Protein AF-A0A1A5YU69-F1 (afdb_monomer)

Mean predicted aligned error: 6.41 Å

Foldseek 3Di:
DLVVLVVDDVVVLLVVLVVDDLVRLVVCLVCVVVRPHDPVSSLSSVLSSLVPDQDDPVSLVSLLVVCVVNVRVSSVVSLLVCLVVVSDDPVVLVVCVVSDPDPSNVVSSVVSCVVVVHDD

Solvent-accessible surface area (backbone atoms only — not comparable to full-atom values): 7099 Å² total; per-residue (Å²): 106,60,75,59,56,71,72,46,57,69,74,56,48,66,48,47,58,81,75,50,53,69,69,56,32,50,51,45,56,77,42,50,90,75,52,81,65,58,66,70,50,53,44,49,34,41,33,52,45,54,76,72,51,78,79,45,72,69,50,52,52,50,52,48,58,53,32,78,74,67,65,46,65,54,52,55,51,53,53,47,48,35,42,74,73,61,66,61,53,77,80,50,49,61,55,47,57,72,75,44,93,42,71,68,51,54,52,44,49,50,54,40,28,62,74,67,77,44,87,132

pLDDT: mean 85.87, std 12.86, range [52.38, 97.25]

Sequence (120 aa):
MERLIKSIDISDQLGLHGELGIEALRTIKDNRDQLNIDESVKEHMIWYYFTKQDWSDSILAEVIKIYEQNSYIALESTVVSALKQGNVEEHQIEIIRRAFNKKEIVKQIGKWLERNQKEI

Structure (mmCIF, N/CA/C/O backbone):
data_AF-A0A1A5YU69-F1
#
_entry.id   AF-A0A1A5YU69-F1
#
loop_
_atom_site.group_PDB
_atom_site.id
_atom_site.type_symbol
_atom_site.label_atom_id
_atom_site.label_alt_id
_atom_site.label_comp_id
_atom_site.label_asym_id
_atom_site.label_entity_id
_atom_site.label_seq_id
_atom_site.pdbx_PDB_ins_code
_atom_site.Cartn_x
_atom_site.Cartn_y
_atom_site.Cartn_z
_atom_site.occupancy
_atom_site.B_iso_or_equiv
_atom_site.auth_seq_id
_atom_site.auth_comp_id
_atom_site.auth_asym_id
_atom_site.auth_atom_id
_atom_site.pdbx_PDB_model_num
ATOM 1 N N . MET A 1 1 ? 15.932 -3.260 -20.994 1.00 53.88 1 MET A N 1
ATOM 2 C CA . MET A 1 1 ? 15.437 -2.493 -19.834 1.00 53.88 1 MET A CA 1
ATOM 3 C C . MET A 1 1 ? 16.288 -2.770 -18.598 1.00 53.88 1 MET A C 1
ATOM 5 O O . MET A 1 1 ? 16.956 -1.858 -18.146 1.00 53.88 1 MET A O 1
ATOM 9 N N . GLU A 1 2 ? 16.404 -4.018 -18.137 1.00 54.31 2 GLU A N 1
ATOM 10 C CA . GLU A 1 2 ? 17.231 -4.377 -16.964 1.00 54.31 2 GLU A CA 1
ATOM 11 C C . GLU A 1 2 ? 18.703 -3.948 -17.065 1.00 54.31 2 GLU A C 1
ATOM 13 O O . GLU A 1 2 ? 19.249 -3.374 -16.129 1.00 54.31 2 GLU A O 1
ATOM 18 N N . ARG A 1 3 ? 19.340 -4.155 -18.229 1.00 56.19 3 ARG A N 1
ATOM 19 C CA . ARG A 1 3 ? 20.719 -3.695 -18.479 1.00 56.19 3 ARG A CA 1
ATOM 20 C C . ARG A 1 3 ? 20.896 -2.178 -18.350 1.00 56.19 3 ARG A C 1
ATOM 22 O O . ARG A 1 3 ? 21.987 -1.759 -18.001 1.00 56.19 3 ARG A O 1
ATOM 29 N N . LEU A 1 4 ? 19.852 -1.395 -18.640 1.00 55.22 4 LEU A N 1
ATOM 30 C CA . LEU A 1 4 ? 19.878 0.068 -18.539 1.00 55.22 4 LEU A CA 1
ATOM 31 C C . LEU A 1 4 ? 19.676 0.517 -17.090 1.00 55.22 4 LEU A C 1
ATOM 33 O O . LEU A 1 4 ? 20.390 1.393 -16.637 1.00 55.22 4 LEU A O 1
ATOM 37 N N . ILE A 1 5 ? 18.772 -0.120 -16.337 1.00 56.91 5 ILE A N 1
ATOM 38 C CA . ILE A 1 5 ? 18.544 0.206 -14.917 1.00 56.91 5 ILE A CA 1
ATOM 39 C C . ILE A 1 5 ? 19.803 -0.090 -14.091 1.00 56.91 5 ILE A C 1
ATOM 41 O O . ILE A 1 5 ? 20.230 0.742 -13.302 1.00 56.91 5 ILE A O 1
ATOM 45 N N . LYS A 1 6 ? 20.465 -1.227 -14.343 1.00 57.25 6 LYS A N 1
ATOM 46 C CA . LYS A 1 6 ? 21.711 -1.607 -13.655 1.00 57.25 6 LYS A CA 1
ATOM 47 C C . LYS A 1 6 ? 22.915 -0.709 -13.945 1.00 57.25 6 LYS A C 1
ATOM 49 O O . LYS A 1 6 ? 23.891 -0.772 -13.206 1.00 57.25 6 LYS A O 1
ATOM 54 N N . SER A 1 7 ? 22.904 0.032 -15.052 1.00 52.38 7 SER A N 1
ATOM 55 C CA . SER A 1 7 ? 24.041 0.864 -15.467 1.00 52.38 7 SER A CA 1
ATOM 56 C C . SER A 1 7 ? 23.983 2.294 -14.931 1.00 52.38 7 SER A C 1
ATOM 58 O O . SER A 1 7 ? 24.860 3.088 -15.254 1.00 52.38 7 SER A O 1
ATOM 60 N N . ILE A 1 8 ? 22.946 2.632 -14.164 1.00 61.34 8 ILE A N 1
ATOM 61 C CA . ILE A 1 8 ? 22.686 3.983 -13.666 1.00 61.34 8 ILE A CA 1
ATOM 62 C C . ILE A 1 8 ? 22.874 3.976 -12.139 1.00 61.34 8 ILE A C 1
ATOM 64 O O . ILE A 1 8 ? 22.627 2.957 -11.494 1.00 61.34 8 ILE A O 1
ATOM 68 N N . ASP A 1 9 ? 23.360 5.075 -11.561 1.00 63.53 9 ASP A N 1
ATOM 69 C CA . ASP A 1 9 ? 23.544 5.224 -10.113 1.00 63.53 9 ASP A CA 1
ATOM 70 C C . ASP A 1 9 ? 22.219 5.055 -9.3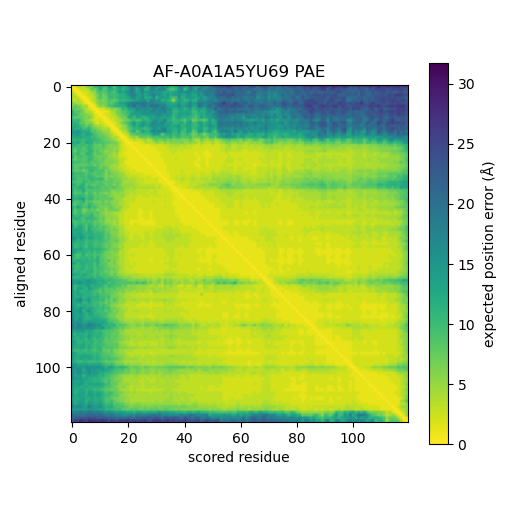47 1.00 63.53 9 ASP A C 1
ATOM 72 O O . ASP A 1 9 ? 21.140 5.309 -9.881 1.00 63.53 9 ASP A O 1
ATOM 76 N N . ILE A 1 10 ? 22.274 4.620 -8.086 1.00 59.03 10 ILE A N 1
ATOM 77 C CA . ILE A 1 10 ? 21.065 4.331 -7.304 1.00 59.03 10 ILE A CA 1
ATOM 78 C C . ILE A 1 10 ? 20.188 5.571 -7.086 1.00 59.03 10 ILE A C 1
ATOM 80 O O . ILE A 1 10 ? 18.966 5.447 -7.031 1.00 59.03 10 ILE A O 1
ATOM 84 N N . SER A 1 11 ? 20.781 6.769 -7.028 1.00 57.69 11 SER A N 1
ATOM 85 C CA . SER A 1 11 ? 20.022 8.022 -6.928 1.00 57.69 11 SER A CA 1
ATOM 86 C C . SER A 1 11 ? 19.192 8.300 -8.187 1.00 57.69 11 SER A C 1
ATOM 88 O O . SER A 1 11 ? 18.035 8.709 -8.092 1.00 57.69 11 SER A O 1
ATOM 90 N N . ASP A 1 12 ? 19.732 7.973 -9.357 1.00 56.09 12 ASP A N 1
ATOM 91 C CA . ASP A 1 12 ? 19.045 8.087 -10.640 1.00 56.09 12 ASP A CA 1
ATOM 92 C C . ASP A 1 12 ? 18.051 6.928 -10.853 1.00 56.09 12 ASP A C 1
ATOM 94 O O . ASP A 1 12 ? 16.971 7.126 -11.412 1.00 56.09 12 ASP A O 1
ATOM 98 N N . GLN A 1 13 ? 18.348 5.720 -10.348 1.00 61.66 13 GLN A N 1
ATOM 99 C CA . GLN A 1 13 ? 17.389 4.605 -10.323 1.00 61.66 13 GLN A CA 1
ATOM 100 C C . GLN A 1 13 ? 16.160 4.945 -9.470 1.00 61.66 13 GLN A C 1
ATOM 102 O O . GLN A 1 13 ? 15.028 4.638 -9.853 1.00 61.66 13 GLN A O 1
ATOM 107 N N . LEU A 1 14 ? 16.373 5.653 -8.358 1.00 62.16 14 LEU A N 1
ATOM 108 C CA . LEU A 1 14 ? 15.309 6.240 -7.553 1.00 62.16 14 LEU A CA 1
ATOM 109 C C . LEU A 1 14 ? 14.590 7.387 -8.269 1.00 62.16 14 LEU A C 1
ATOM 111 O O . LEU A 1 14 ? 13.523 7.743 -7.808 1.00 62.16 14 LEU A O 1
ATOM 115 N N . GLY A 1 15 ? 15.081 7.943 -9.380 1.00 60.59 15 GLY A N 1
ATOM 116 C CA . GLY A 1 15 ? 14.364 8.920 -10.215 1.00 60.59 15 GLY A CA 1
ATOM 117 C C . GLY A 1 15 ? 13.497 8.286 -11.311 1.00 60.59 15 GLY A C 1
ATOM 118 O O . GLY A 1 15 ? 12.468 8.844 -11.690 1.00 60.59 15 GLY A O 1
ATOM 119 N N . LEU A 1 16 ? 13.853 7.078 -11.771 1.00 63.47 16 LEU A N 1
ATOM 120 C CA . LEU A 1 16 ? 13.191 6.400 -12.895 1.00 63.47 16 LEU A CA 1
ATOM 121 C C . LEU A 1 16 ? 11.690 6.179 -12.687 1.00 63.47 16 LEU A C 1
ATOM 123 O O . LEU A 1 16 ? 10.931 6.237 -13.648 1.00 63.47 16 LEU A O 1
ATOM 127 N N . HIS A 1 17 ? 11.241 5.944 -11.453 1.00 61.25 17 HIS A N 1
ATOM 128 C CA . HIS A 1 17 ? 9.824 5.698 -11.169 1.00 61.25 17 HIS A CA 1
ATOM 129 C C . HIS A 1 17 ? 8.910 6.860 -11.605 1.00 61.25 17 HIS A C 1
ATOM 131 O O . HIS A 1 17 ? 7.775 6.604 -11.995 1.00 61.25 17 HIS A O 1
ATOM 137 N N . GLY A 1 18 ? 9.399 8.108 -11.582 1.00 61.22 18 GLY A N 1
ATOM 138 C CA . GLY A 1 18 ? 8.646 9.289 -12.020 1.00 61.22 18 GLY A CA 1
ATOM 139 C C . GLY A 1 18 ? 8.492 9.407 -13.540 1.00 61.22 18 GLY A C 1
ATOM 140 O O . GLY A 1 18 ? 7.544 10.033 -14.004 1.00 61.22 18 GLY A O 1
ATOM 141 N N . GLU A 1 19 ? 9.378 8.762 -14.299 1.00 72.62 19 GLU A N 1
ATOM 142 C CA . GLU A 1 19 ? 9.389 8.753 -15.770 1.00 72.62 19 GLU A CA 1
ATOM 143 C C . GLU A 1 19 ? 8.648 7.536 -16.353 1.00 72.62 19 GLU A C 1
ATOM 145 O O . GLU A 1 19 ? 8.376 7.461 -17.554 1.00 72.62 19 GLU A O 1
ATOM 150 N N . LEU A 1 20 ? 8.316 6.551 -15.512 1.00 78.12 20 LEU A N 1
ATOM 151 C CA . LEU A 1 20 ? 7.596 5.355 -15.931 1.00 78.12 20 LEU A CA 1
AT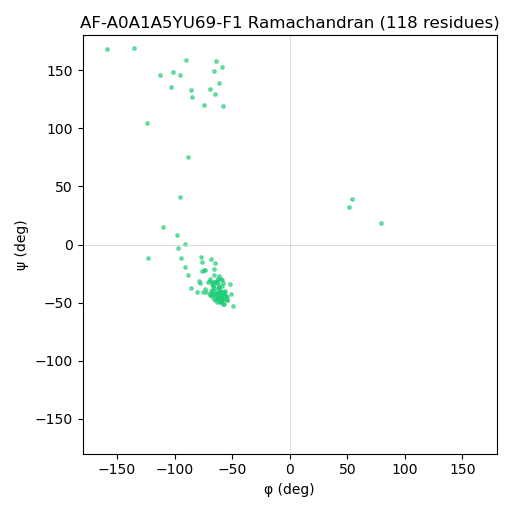OM 152 C C . LEU A 1 20 ? 6.085 5.598 -15.944 1.00 78.12 20 LEU A C 1
ATOM 154 O O . LEU A 1 20 ? 5.471 5.964 -14.943 1.00 78.12 20 LEU A O 1
ATOM 158 N N . GLY A 1 21 ? 5.462 5.299 -17.085 1.00 80.75 21 GLY A N 1
ATOM 159 C CA . GLY A 1 21 ? 4.007 5.227 -17.186 1.00 80.75 21 GLY A CA 1
ATOM 16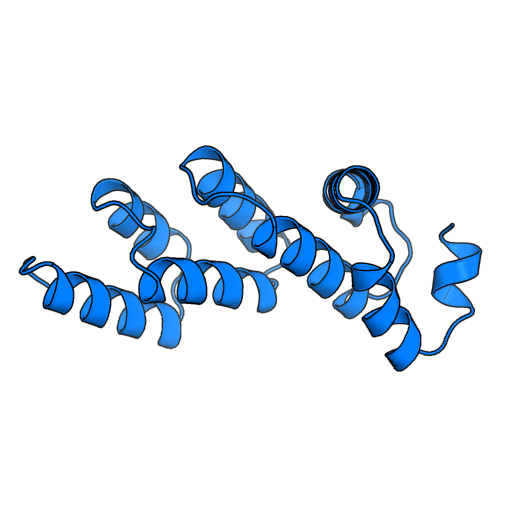0 C C . GLY A 1 21 ? 3.423 4.107 -16.316 1.00 80.75 21 GLY A C 1
ATOM 161 O O . GLY A 1 21 ? 4.094 3.121 -16.002 1.00 80.75 21 GLY A O 1
ATOM 162 N N . ILE A 1 22 ? 2.138 4.224 -15.969 1.00 85.25 22 ILE A N 1
ATOM 163 C CA . ILE A 1 22 ? 1.482 3.294 -15.038 1.00 85.25 22 ILE A CA 1
ATOM 164 C C . ILE A 1 22 ? 1.519 1.827 -15.494 1.00 85.25 22 ILE A C 1
ATOM 166 O O . ILE A 1 22 ? 1.713 0.933 -14.675 1.00 85.25 2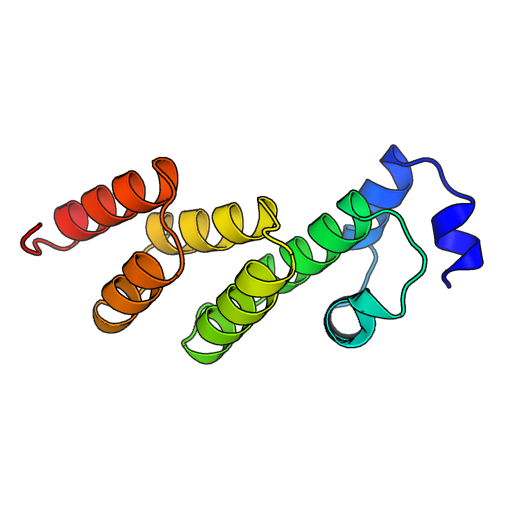2 ILE A O 1
ATOM 170 N N . GLU A 1 23 ? 1.418 1.571 -16.799 1.00 87.56 23 GLU A N 1
ATOM 171 C CA . GLU A 1 23 ? 1.488 0.215 -17.360 1.00 87.56 23 GLU A CA 1
ATOM 172 C C . GLU A 1 23 ? 2.885 -0.409 -17.217 1.00 87.56 23 GLU A C 1
ATOM 174 O O . GLU A 1 23 ? 3.019 -1.610 -16.971 1.00 87.56 23 GLU A O 1
ATOM 179 N N . ALA A 1 24 ? 3.942 0.407 -17.297 1.00 86.31 24 ALA A N 1
ATOM 180 C CA . ALA A 1 24 ? 5.305 -0.056 -17.054 1.00 86.31 24 ALA A CA 1
ATOM 181 C C . ALA A 1 24 ? 5.500 -0.412 -15.574 1.00 86.31 24 ALA A C 1
ATOM 183 O O . ALA A 1 24 ? 6.040 -1.470 -15.259 1.00 86.31 24 ALA A O 1
ATOM 184 N N . LEU A 1 25 ? 4.987 0.424 -14.666 1.00 89.31 25 LEU A N 1
ATOM 185 C CA . LEU A 1 25 ? 5.012 0.166 -13.225 1.00 89.31 25 LEU A CA 1
ATOM 186 C C . LEU A 1 25 ? 4.213 -1.092 -12.847 1.00 89.31 25 LEU A C 1
ATOM 188 O O . LEU A 1 25 ? 4.688 -1.904 -12.053 1.00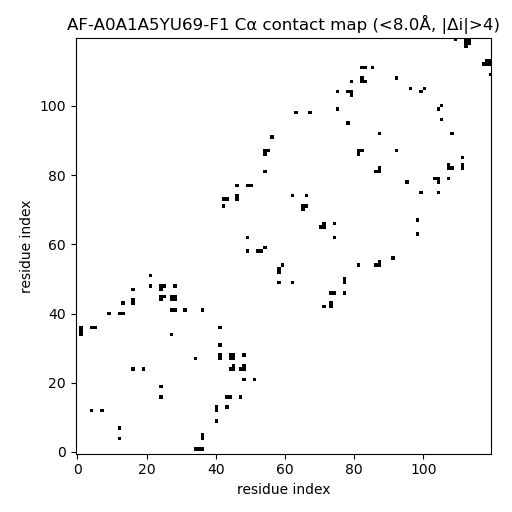 89.31 25 LEU A O 1
ATOM 192 N N . ARG A 1 26 ? 3.044 -1.306 -13.467 1.00 91.19 26 ARG A N 1
ATOM 193 C CA . ARG A 1 26 ? 2.254 -2.537 -13.309 1.00 91.19 26 ARG A CA 1
ATOM 194 C C . ARG A 1 26 ? 3.054 -3.762 -13.747 1.00 91.19 26 ARG A C 1
ATOM 196 O O . ARG A 1 26 ? 3.180 -4.714 -12.983 1.00 91.19 26 ARG A O 1
ATOM 203 N N . THR A 1 27 ? 3.656 -3.700 -14.936 1.00 88.94 27 THR A N 1
ATOM 204 C CA . THR A 1 27 ? 4.485 -4.787 -15.479 1.00 88.94 27 THR A CA 1
ATOM 205 C C . THR A 1 27 ? 5.645 -5.126 -14.542 1.00 88.94 27 THR A C 1
ATOM 207 O O . THR A 1 27 ? 5.920 -6.302 -14.301 1.00 88.94 27 THR A O 1
ATOM 210 N N . ILE A 1 28 ? 6.300 -4.108 -13.977 1.00 88.94 28 ILE A N 1
ATOM 211 C CA . ILE A 1 28 ? 7.383 -4.276 -13.003 1.00 88.94 28 ILE A CA 1
ATOM 212 C C . ILE A 1 28 ? 6.878 -4.964 -11.737 1.00 88.94 28 ILE A C 1
ATOM 214 O O . ILE A 1 28 ? 7.467 -5.954 -11.310 1.00 88.94 28 ILE A O 1
ATOM 218 N N . LYS A 1 29 ? 5.766 -4.493 -11.166 1.00 92.19 29 LYS A N 1
ATOM 219 C CA . LYS A 1 29 ? 5.148 -5.107 -9.985 1.00 92.19 29 LYS A CA 1
ATOM 220 C C . LYS A 1 29 ? 4.814 -6.580 -10.226 1.00 92.19 29 LYS A C 1
ATOM 222 O O . LYS A 1 29 ? 5.111 -7.414 -9.370 1.00 92.19 29 LYS A O 1
ATOM 227 N N . ASP A 1 30 ? 4.220 -6.904 -11.372 1.00 92.25 30 ASP A N 1
ATOM 228 C CA . ASP A 1 30 ? 3.785 -8.265 -11.710 1.00 92.25 30 ASP A CA 1
ATOM 229 C C . ASP A 1 30 ? 4.949 -9.228 -11.954 1.00 92.25 30 ASP A C 1
ATOM 231 O O . ASP A 1 30 ? 4.833 -10.414 -11.652 1.00 92.25 30 ASP A O 1
ATOM 235 N N . ASN A 1 31 ? 6.087 -8.722 -12.438 1.00 90.44 31 ASN A N 1
ATOM 236 C CA . ASN A 1 31 ? 7.262 -9.528 -12.781 1.00 90.44 31 ASN A CA 1
ATOM 237 C C . ASN A 1 31 ? 8.450 -9.312 -11.828 1.00 90.44 31 ASN A C 1
ATOM 239 O O . ASN A 1 31 ? 9.567 -9.712 -12.150 1.00 90.44 31 ASN A O 1
ATOM 243 N N . ARG A 1 32 ? 8.234 -8.700 -10.654 1.00 88.44 32 ARG A N 1
ATOM 244 C CA . ARG A 1 32 ? 9.292 -8.263 -9.716 1.00 88.44 32 ARG A CA 1
ATOM 245 C C . ARG A 1 32 ? 10.316 -9.343 -9.345 1.00 88.44 32 ARG A C 1
ATOM 247 O O . ARG A 1 32 ? 11.497 -9.034 -9.199 1.00 88.44 32 ARG A O 1
ATOM 254 N N . ASP A 1 33 ? 9.881 -10.600 -9.255 1.00 88.44 33 ASP A N 1
ATOM 255 C CA . ASP A 1 33 ? 10.733 -11.741 -8.890 1.00 88.44 33 ASP A CA 1
ATOM 256 C C . ASP A 1 33 ? 11.669 -12.160 -10.039 1.00 88.44 33 ASP A C 1
ATOM 258 O O . ASP A 1 33 ? 12.708 -12.775 -9.816 1.00 88.44 33 ASP A O 1
ATOM 262 N N .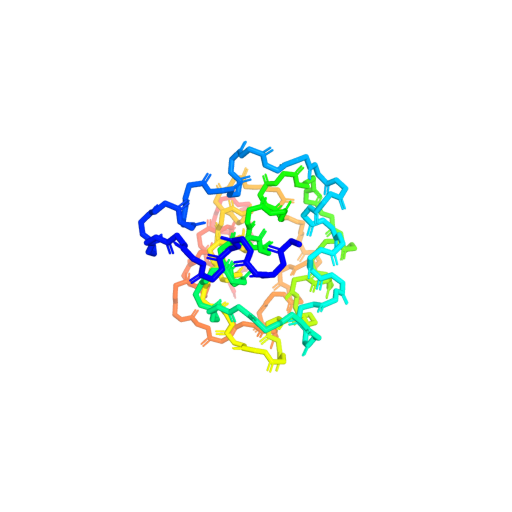 GLN A 1 34 ? 11.314 -11.813 -11.279 1.00 88.12 34 GLN A N 1
ATOM 263 C CA . GLN A 1 34 ? 12.105 -12.091 -12.481 1.00 88.12 34 GLN A CA 1
ATOM 264 C C . GLN A 1 34 ? 13.073 -10.949 -12.802 1.00 88.12 34 GLN A C 1
ATOM 266 O O . GLN A 1 34 ? 14.053 -11.155 -13.517 1.00 88.12 34 GLN A O 1
ATOM 271 N N . LEU A 1 35 ? 12.817 -9.754 -12.259 1.00 84.12 35 LEU A N 1
ATOM 272 C CA . LEU A 1 35 ? 13.656 -8.589 -12.481 1.00 84.12 35 LEU A CA 1
ATOM 273 C C . LEU A 1 35 ? 14.944 -8.702 -11.681 1.00 84.12 35 LEU A C 1
ATOM 275 O O . LEU A 1 35 ? 14.956 -8.714 -10.449 1.00 84.12 35 LEU A O 1
ATOM 279 N N . ASN A 1 36 ? 16.061 -8.697 -12.390 1.00 84.06 36 ASN A N 1
ATOM 280 C CA . ASN A 1 36 ? 17.368 -8.600 -11.765 1.00 84.06 36 ASN A CA 1
ATOM 281 C C . ASN A 1 36 ? 17.731 -7.114 -11.605 1.00 84.06 36 ASN A C 1
ATOM 283 O O . ASN A 1 36 ? 18.493 -6.581 -12.398 1.00 84.06 36 ASN A O 1
ATOM 287 N N . ILE A 1 37 ? 17.137 -6.420 -10.636 1.00 81.25 37 ILE A N 1
ATOM 288 C CA . ILE A 1 37 ? 17.476 -5.037 -10.243 1.00 81.25 37 ILE A CA 1
ATOM 289 C C . ILE A 1 37 ? 17.547 -4.961 -8.712 1.00 81.25 37 ILE A C 1
ATOM 291 O O . ILE A 1 37 ? 17.169 -5.923 -8.045 1.00 81.25 37 ILE A O 1
ATOM 295 N N . ASP A 1 38 ? 18.048 -3.856 -8.162 1.00 83.44 38 ASP A N 1
ATOM 296 C CA . ASP A 1 38 ? 18.178 -3.690 -6.710 1.00 83.44 38 ASP A CA 1
ATOM 297 C C . ASP A 1 38 ? 16.813 -3.753 -5.996 1.00 83.44 38 ASP A C 1
ATOM 299 O O . ASP A 1 38 ? 15.826 -3.195 -6.481 1.00 83.44 38 ASP A O 1
ATOM 303 N N . GLU A 1 39 ? 16.751 -4.428 -4.844 1.00 85.06 39 GLU A N 1
ATOM 304 C CA . GLU A 1 39 ? 15.500 -4.617 -4.093 1.00 85.06 39 GLU A CA 1
ATOM 305 C C . GLU A 1 39 ? 14.888 -3.292 -3.633 1.00 85.06 39 GLU A C 1
ATOM 307 O O . GLU A 1 39 ? 13.672 -3.131 -3.719 1.00 85.06 39 GLU A O 1
ATOM 312 N N . SER A 1 40 ? 15.705 -2.309 -3.240 1.00 82.56 40 SER A N 1
ATOM 313 C CA . SER A 1 40 ? 15.193 -0.990 -2.844 1.00 82.56 40 SER A CA 1
ATOM 314 C C . SER A 1 40 ? 14.533 -0.259 -4.017 1.00 82.56 40 SER A C 1
ATOM 316 O O . SER A 1 40 ? 13.536 0.443 -3.848 1.00 82.56 40 SER A O 1
ATOM 318 N N . VAL A 1 41 ? 15.031 -0.482 -5.236 1.00 82.19 41 VAL A N 1
ATOM 319 C CA . VAL A 1 41 ? 14.476 0.096 -6.464 1.00 82.19 41 VAL A CA 1
ATOM 320 C C . VAL A 1 41 ? 13.183 -0.612 -6.858 1.00 82.19 41 VAL A C 1
ATOM 322 O O . VAL A 1 41 ? 12.216 0.062 -7.219 1.00 82.19 41 VAL A O 1
ATOM 325 N N . LYS A 1 42 ? 13.114 -1.946 -6.731 1.00 87.44 42 LYS A N 1
ATOM 326 C CA . LYS A 1 42 ? 11.854 -2.694 -6.910 1.00 87.44 42 LYS A CA 1
ATOM 327 C C . LYS A 1 42 ? 10.792 -2.208 -5.939 1.00 87.44 42 LYS A C 1
ATOM 329 O O . LYS A 1 42 ? 9.684 -1.880 -6.358 1.00 87.44 42 LYS A O 1
ATOM 334 N N . GLU A 1 43 ? 11.144 -2.149 -4.659 1.00 90.12 43 GLU A N 1
ATOM 335 C CA . GLU A 1 43 ? 10.273 -1.687 -3.589 1.00 90.12 43 GLU A CA 1
ATOM 336 C C . GLU A 1 43 ? 9.734 -0.287 -3.894 1.00 90.12 43 GLU A C 1
ATOM 338 O O . GLU A 1 43 ? 8.523 -0.072 -3.848 1.00 90.12 43 GLU A O 1
ATOM 343 N N . HIS A 1 44 ? 10.607 0.641 -4.291 1.00 87.50 44 HIS A N 1
ATOM 344 C CA . HIS A 1 44 ? 10.215 2.011 -4.607 1.00 87.50 44 HIS A CA 1
ATOM 345 C C . HIS A 1 44 ? 9.305 2.106 -5.841 1.00 87.50 44 HIS A C 1
ATOM 347 O O . HIS A 1 44 ? 8.319 2.841 -5.829 1.00 87.50 44 HIS A O 1
ATOM 353 N N . MET A 1 45 ? 9.568 1.331 -6.898 1.00 88.69 45 MET A N 1
ATOM 354 C CA . MET A 1 45 ? 8.706 1.283 -8.089 1.00 88.69 45 MET A CA 1
ATOM 355 C C . MET A 1 45 ? 7.324 0.693 -7.781 1.00 88.69 45 MET A C 1
ATOM 357 O O . MET A 1 45 ? 6.306 1.222 -8.232 1.00 88.69 45 MET A O 1
ATOM 361 N N . ILE A 1 46 ? 7.277 -0.381 -6.990 1.00 91.81 46 ILE A N 1
ATOM 362 C CA . ILE A 1 46 ? 6.029 -1.020 -6.557 1.00 91.81 46 ILE A CA 1
ATOM 363 C C . ILE A 1 46 ? 5.238 -0.082 -5.643 1.00 91.81 46 ILE A C 1
ATOM 365 O O . ILE A 1 46 ? 4.028 0.068 -5.805 1.00 91.81 46 ILE A O 1
ATOM 369 N N . TRP A 1 47 ? 5.905 0.580 -4.701 1.00 92.00 47 TRP A N 1
ATOM 370 C CA . TRP A 1 47 ? 5.284 1.605 -3.872 1.00 92.00 47 TRP A CA 1
ATOM 371 C C . TRP A 1 47 ? 4.684 2.712 -4.734 1.00 92.00 47 TRP A C 1
ATOM 373 O O . TRP A 1 47 ? 3.499 3.019 -4.598 1.00 92.00 47 TRP A O 1
ATOM 383 N N . TYR A 1 48 ? 5.465 3.259 -5.668 1.00 90.25 48 TYR A N 1
ATOM 384 C CA . TYR A 1 48 ? 5.005 4.347 -6.517 1.00 90.25 48 TYR A CA 1
ATOM 385 C C . TYR A 1 48 ? 3.787 3.945 -7.350 1.00 90.25 48 TYR A C 1
ATOM 387 O O . TYR A 1 48 ? 2.827 4.713 -7.406 1.00 90.25 48 TYR A O 1
ATOM 395 N N . TYR A 1 49 ? 3.766 2.725 -7.902 1.00 93.50 49 TYR A N 1
ATOM 396 C CA . TYR A 1 49 ? 2.579 2.163 -8.552 1.00 93.50 49 TYR A CA 1
ATOM 397 C C . TYR A 1 49 ? 1.332 2.300 -7.670 1.00 93.50 49 TYR A C 1
ATOM 399 O O . TYR A 1 49 ? 0.331 2.867 -8.111 1.00 93.50 49 TYR A O 1
ATOM 407 N N . PHE A 1 50 ? 1.404 1.840 -6.417 1.00 94.25 50 PHE A N 1
ATOM 408 C CA . PHE A 1 50 ? 0.272 1.886 -5.493 1.00 94.25 50 PHE A CA 1
ATOM 409 C C . PHE A 1 50 ? -0.132 3.306 -5.096 1.00 94.25 50 PHE A C 1
ATOM 411 O O . PHE A 1 50 ? -1.319 3.560 -4.933 1.00 94.25 50 PHE A O 1
ATOM 418 N N . THR A 1 51 ? 0.807 4.254 -5.005 1.00 90.31 51 THR A N 1
ATOM 419 C CA . THR A 1 51 ? 0.457 5.666 -4.739 1.00 90.31 51 THR A CA 1
ATOM 420 C C . THR A 1 51 ? -0.351 6.323 -5.861 1.00 90.31 51 THR A C 1
ATOM 422 O O . THR A 1 51 ? -0.938 7.382 -5.651 1.00 90.31 51 THR A O 1
ATOM 425 N N . LYS A 1 52 ? -0.371 5.718 -7.055 1.00 90.19 52 LYS A N 1
ATOM 426 C CA . LYS A 1 52 ? -1.147 6.177 -8.214 1.00 90.19 52 LYS A CA 1
ATOM 427 C C . LYS A 1 52 ? -2.484 5.456 -8.376 1.00 90.19 52 LYS A C 1
ATOM 429 O O . LYS A 1 52 ? -3.203 5.776 -9.317 1.00 90.19 52 LYS A O 1
ATOM 434 N N . GLN A 1 53 ? -2.789 4.472 -7.531 1.00 92.38 53 GLN A N 1
ATOM 435 C CA . GLN A 1 53 ? -4.061 3.754 -7.573 1.00 92.38 53 GLN A CA 1
ATOM 436 C C . GLN A 1 53 ? -5.058 4.365 -6.590 1.00 92.38 53 GLN A C 1
ATOM 438 O O . GLN A 1 53 ? -4.681 4.774 -5.490 1.00 92.38 53 GLN A O 1
ATOM 443 N N . ASP A 1 54 ? -6.336 4.350 -6.962 1.00 93.69 54 ASP A N 1
ATOM 444 C CA . ASP A 1 54 ? 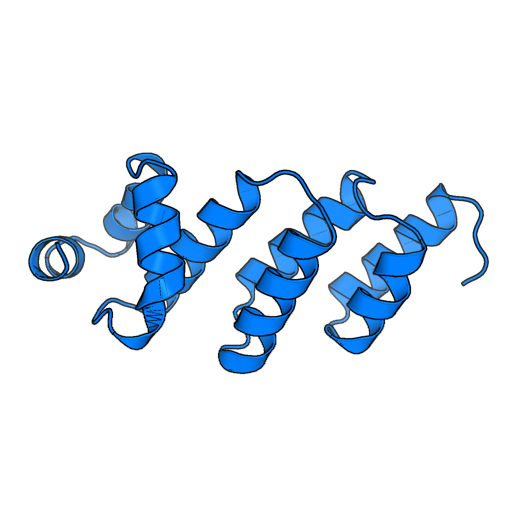-7.414 4.642 -6.024 1.00 93.69 54 ASP A CA 1
ATOM 445 C C . ASP A 1 54 ? -7.529 3.512 -4.999 1.00 93.69 54 ASP A C 1
ATOM 447 O O . ASP A 1 54 ? -7.512 2.320 -5.332 1.00 93.69 54 ASP A O 1
ATOM 451 N N . TRP A 1 55 ? -7.641 3.889 -3.728 1.00 95.62 55 TRP A N 1
ATOM 452 C CA . TRP A 1 55 ? -7.752 2.917 -2.651 1.00 95.62 55 TRP A CA 1
ATOM 453 C C . TRP A 1 55 ? -9.056 2.122 -2.773 1.00 95.62 55 TRP A C 1
ATOM 455 O O . TRP A 1 55 ? -10.135 2.686 -2.925 1.00 95.62 55 TRP A O 1
ATOM 465 N N . SER A 1 56 ? -8.944 0.799 -2.714 1.00 96.00 56 SER A N 1
ATOM 466 C CA . SER A 1 56 ? -10.055 -0.145 -2.855 1.00 96.00 56 SER A CA 1
ATOM 467 C C . SER A 1 56 ? -9.680 -1.490 -2.236 1.00 96.00 56 SER A C 1
ATOM 469 O O . SER A 1 56 ? -8.502 -1.751 -1.977 1.00 96.00 56 SER A O 1
ATOM 471 N N . ASP A 1 57 ? -10.661 -2.377 -2.060 1.00 96.31 57 ASP A N 1
ATOM 472 C CA . ASP A 1 57 ? -10.429 -3.737 -1.553 1.00 96.31 57 ASP A CA 1
ATOM 473 C C . ASP A 1 57 ? -9.421 -4.516 -2.407 1.00 96.31 57 ASP A C 1
ATOM 475 O O . ASP A 1 57 ? -8.553 -5.206 -1.872 1.00 96.31 57 ASP A O 1
ATOM 479 N N . SER A 1 58 ? -9.483 -4.368 -3.735 1.00 96.12 58 SER A N 1
ATOM 480 C CA . SER A 1 58 ? -8.529 -5.003 -4.649 1.00 96.12 58 SER A CA 1
ATOM 481 C C . SER A 1 58 ? -7.104 -4.498 -4.445 1.00 96.12 58 SER A C 1
ATOM 483 O O . SER A 1 58 ? -6.171 -5.300 -4.434 1.00 96.12 58 SER A O 1
ATOM 485 N N . ILE A 1 59 ? -6.930 -3.188 -4.244 1.00 96.50 59 ILE A N 1
ATOM 486 C CA . ILE A 1 59 ? -5.609 -2.599 -4.007 1.00 96.50 59 ILE A CA 1
ATOM 487 C C . ILE A 1 59 ? -5.071 -3.021 -2.642 1.00 96.50 59 ILE A C 1
ATOM 489 O O . ILE A 1 59 ? -3.916 -3.429 -2.549 1.00 96.50 59 ILE A O 1
ATOM 493 N N . LEU A 1 60 ? -5.901 -3.010 -1.597 1.00 97.25 60 LEU A N 1
ATOM 494 C CA . LEU A 1 60 ? -5.509 -3.489 -0.274 1.00 97.25 60 LEU A CA 1
ATOM 495 C C . LEU A 1 60 ? -5.065 -4.960 -0.312 1.00 97.25 60 LEU A C 1
ATOM 497 O O . LEU A 1 60 ? -4.002 -5.292 0.212 1.00 97.25 60 LEU A O 1
ATOM 501 N N . ALA A 1 61 ? -5.841 -5.832 -0.960 1.00 97.06 61 ALA A N 1
ATOM 502 C CA . ALA A 1 61 ? -5.498 -7.247 -1.097 1.00 97.06 61 ALA A CA 1
ATOM 503 C C . ALA A 1 61 ? -4.163 -7.448 -1.833 1.00 97.06 61 ALA A C 1
ATOM 505 O O . ALA A 1 61 ? -3.351 -8.290 -1.445 1.00 97.06 61 ALA A O 1
ATOM 506 N N . GLU A 1 62 ? -3.910 -6.657 -2.875 1.00 96.25 62 GLU A N 1
ATOM 507 C CA . GLU A 1 62 ? -2.667 -6.724 -3.635 1.00 96.25 62 GLU A CA 1
ATOM 508 C C . GLU A 1 62 ? -1.455 -6.233 -2.831 1.00 96.25 62 GLU A C 1
ATOM 510 O O . GLU A 1 62 ? -0.407 -6.883 -2.835 1.00 96.25 62 GLU A O 1
ATOM 515 N N . VAL A 1 63 ? -1.609 -5.132 -2.089 1.00 96.44 63 VAL A N 1
ATOM 516 C CA . VAL A 1 63 ? -0.583 -4.609 -1.176 1.00 96.44 63 VAL A CA 1
ATOM 517 C C . VAL A 1 63 ? -0.220 -5.657 -0.122 1.00 96.44 63 VAL A C 1
ATOM 519 O O . VAL A 1 63 ? 0.964 -5.929 0.076 1.00 96.44 63 VAL A O 1
ATOM 522 N N . ILE A 1 64 ? -1.216 -6.286 0.511 1.00 96.25 64 ILE A N 1
ATOM 523 C CA . ILE A 1 64 ? -1.001 -7.337 1.520 1.00 96.25 64 ILE A CA 1
ATOM 524 C C . ILE A 1 64 ? -0.246 -8.516 0.917 1.00 96.25 64 ILE A C 1
ATOM 526 O O . ILE A 1 64 ? 0.771 -8.934 1.464 1.00 96.25 64 ILE A O 1
ATOM 530 N N . LYS A 1 65 ? -0.683 -9.005 -0.248 1.00 95.00 65 LYS A N 1
ATOM 531 C CA . LYS A 1 65 ? -0.048 -10.144 -0.918 1.00 95.00 65 LYS A CA 1
ATOM 532 C C . LYS A 1 65 ? 1.440 -9.907 -1.182 1.00 95.00 65 LYS A C 1
ATOM 534 O O . LYS A 1 65 ? 2.250 -10.809 -0.990 1.00 95.00 65 LYS A O 1
ATOM 539 N N . ILE A 1 66 ? 1.812 -8.713 -1.646 1.00 93.81 66 ILE A N 1
ATOM 540 C CA . ILE A 1 66 ? 3.221 -8.393 -1.919 1.00 93.81 66 ILE A CA 1
ATOM 541 C C . ILE A 1 66 ? 3.995 -8.196 -0.610 1.00 93.81 66 ILE A C 1
ATOM 543 O O . ILE A 1 66 ? 5.140 -8.645 -0.504 1.00 93.81 66 ILE A O 1
ATOM 547 N N . TYR A 1 67 ? 3.371 -7.572 0.392 1.00 93.50 67 TYR A N 1
ATOM 548 C CA . TYR A 1 67 ? 3.967 -7.370 1.709 1.00 93.50 67 TYR A CA 1
ATOM 549 C C . TYR A 1 67 ? 4.282 -8.691 2.417 1.00 93.50 67 TYR A C 1
ATOM 551 O O . TYR A 1 67 ? 5.386 -8.852 2.924 1.00 93.50 67 TYR A O 1
ATOM 559 N N . GLU A 1 68 ? 3.379 -9.669 2.394 1.00 91.38 68 GLU A N 1
ATOM 560 C CA . GLU A 1 68 ? 3.599 -10.981 3.020 1.00 91.38 68 GLU A CA 1
ATOM 561 C C . GLU A 1 68 ? 4.787 -11.741 2.412 1.00 91.38 68 GLU A C 1
ATOM 563 O O . GLU A 1 68 ? 5.427 -12.540 3.091 1.00 91.38 68 GLU A O 1
ATOM 568 N N . GLN A 1 69 ? 5.110 -11.477 1.145 1.00 89.06 69 GLN A N 1
ATOM 569 C CA . GLN A 1 69 ? 6.211 -12.138 0.448 1.00 89.06 69 GLN A CA 1
ATOM 570 C C . GLN A 1 69 ? 7.566 -11.466 0.683 1.00 89.06 69 GLN A C 1
ATOM 572 O O . GLN A 1 69 ? 8.570 -12.162 0.789 1.00 89.06 69 GLN A O 1
ATOM 577 N N . ASN A 1 70 ? 7.602 -10.131 0.750 1.00 84.88 70 ASN A N 1
ATOM 578 C CA . ASN A 1 70 ? 8.861 -9.374 0.715 1.00 84.88 70 ASN A CA 1
ATOM 579 C C . ASN A 1 70 ? 9.076 -8.448 1.920 1.00 84.88 70 ASN A C 1
ATOM 581 O O . ASN A 1 70 ? 10.170 -7.928 2.110 1.00 84.88 70 ASN A O 1
ATOM 585 N N . SER A 1 71 ? 8.048 -8.230 2.747 1.00 84.44 71 SER A N 1
ATOM 586 C CA . SER A 1 71 ? 8.067 -7.312 3.896 1.00 84.44 71 SER A CA 1
ATOM 587 C C . SER A 1 71 ? 8.557 -5.895 3.556 1.00 84.44 71 SER A C 1
ATOM 589 O O . SER A 1 71 ? 9.168 -5.231 4.392 1.00 84.44 71 SER A O 1
ATOM 591 N N . TYR A 1 72 ? 8.281 -5.428 2.332 1.00 89.19 72 TYR A N 1
ATOM 592 C CA . TYR A 1 72 ? 8.635 -4.087 1.869 1.00 89.19 72 TYR A CA 1
ATOM 593 C C . TYR A 1 72 ? 8.014 -3.011 2.772 1.00 89.19 72 TYR A C 1
ATOM 595 O O . TYR A 1 72 ? 6.791 -2.892 2.886 1.00 89.19 72 TYR A O 1
ATOM 603 N N . ILE A 1 73 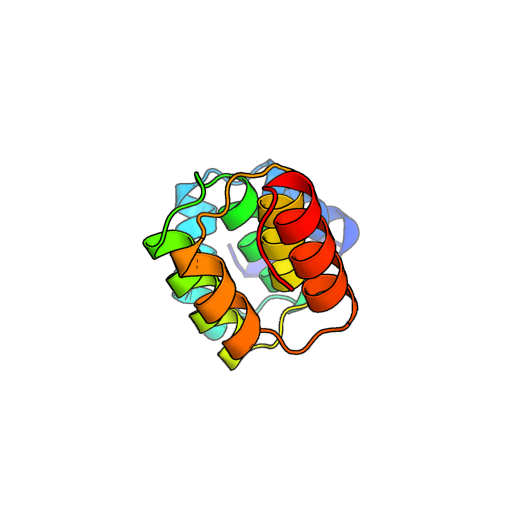? 8.867 -2.201 3.395 1.00 87.44 73 ILE A N 1
ATOM 604 C CA . ILE A 1 73 ? 8.503 -1.128 4.329 1.00 87.44 73 ILE A CA 1
ATOM 605 C C . ILE A 1 73 ? 7.714 -0.026 3.608 1.00 87.44 73 ILE A C 1
ATOM 607 O O . ILE A 1 73 ? 6.808 0.587 4.176 1.00 87.44 73 ILE A O 1
ATOM 611 N N . ALA A 1 74 ? 7.999 0.221 2.333 1.00 87.50 74 ALA A N 1
ATOM 612 C CA . ALA A 1 74 ? 7.291 1.204 1.529 1.00 87.50 74 ALA A CA 1
ATOM 613 C C . ALA A 1 74 ? 5.797 0.859 1.383 1.00 87.50 74 ALA A C 1
ATOM 615 O O . ALA A 1 74 ? 4.960 1.761 1.348 1.00 87.50 74 ALA A O 1
ATOM 616 N N . LEU A 1 75 ? 5.422 -0.426 1.415 1.00 92.38 75 LEU A N 1
ATOM 617 C CA . LEU A 1 75 ? 4.012 -0.837 1.401 1.00 92.38 75 LEU A CA 1
ATOM 618 C C . LEU A 1 75 ? 3.283 -0.481 2.701 1.00 92.38 75 LEU A C 1
ATOM 620 O O . LEU A 1 75 ? 2.110 -0.106 2.662 1.00 92.38 75 LEU A O 1
ATOM 624 N N . GLU A 1 76 ? 3.983 -0.484 3.837 1.00 93.50 76 GLU A N 1
ATOM 625 C CA . GLU A 1 76 ? 3.441 0.042 5.097 1.00 93.50 76 GLU A CA 1
ATOM 626 C C . GLU A 1 76 ? 3.113 1.536 4.964 1.00 93.50 76 GLU A C 1
ATOM 628 O O . GLU A 1 76 ? 2.089 2.003 5.465 1.00 93.50 76 GLU A O 1
ATOM 633 N N . SER A 1 77 ? 3.943 2.286 4.231 1.00 91.19 77 SER A N 1
ATOM 634 C CA . SER A 1 77 ? 3.719 3.714 3.972 1.00 91.19 77 SER A CA 1
ATOM 635 C C . SER A 1 77 ? 2.481 3.967 3.107 1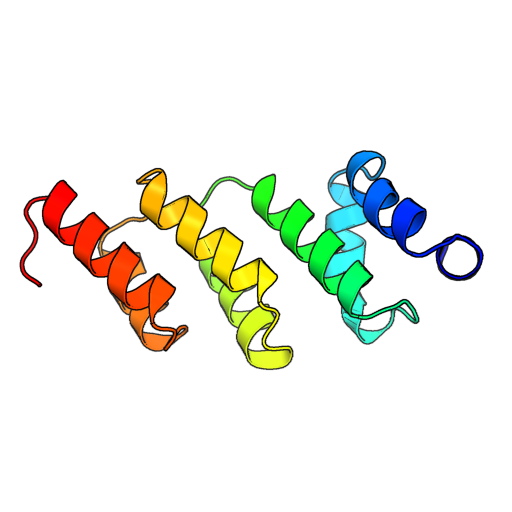.00 91.19 77 SER A C 1
ATOM 637 O O . SER A 1 77 ? 1.766 4.946 3.346 1.00 91.19 77 SER A O 1
ATOM 639 N N . THR A 1 78 ? 2.175 3.081 2.153 1.00 93.88 78 THR A N 1
ATOM 640 C CA . THR A 1 78 ? 0.923 3.126 1.377 1.00 93.88 78 THR A CA 1
ATOM 641 C C . THR A 1 78 ? -0.290 2.987 2.299 1.00 93.88 78 THR A C 1
ATOM 643 O O . THR A 1 78 ? -1.188 3.830 2.272 1.00 93.88 78 THR A O 1
ATOM 646 N N . VAL A 1 79 ? -0.281 1.987 3.188 1.00 96.19 79 VAL A N 1
ATOM 647 C CA . VAL A 1 79 ? -1.367 1.745 4.158 1.00 96.19 79 VAL A CA 1
ATOM 648 C C . VAL A 1 79 ? -1.525 2.921 5.125 1.00 96.19 79 VAL A C 1
ATOM 650 O O . VAL A 1 79 ? -2.630 3.414 5.350 1.00 96.19 79 VAL A O 1
ATOM 653 N N . VAL A 1 80 ? -0.415 3.423 5.673 1.00 95.38 80 VAL A N 1
ATOM 654 C CA . VAL A 1 80 ? -0.406 4.599 6.555 1.00 95.38 80 VAL A CA 1
ATOM 655 C C . VAL A 1 80 ? -1.001 5.824 5.860 1.00 95.38 80 VAL A C 1
ATOM 657 O O . VAL A 1 80 ? -1.741 6.584 6.489 1.00 95.38 80 VAL A O 1
ATOM 660 N N . SER A 1 81 ? -0.691 6.029 4.580 1.00 94.25 81 SER A N 1
ATOM 661 C CA . SER A 1 81 ? -1.214 7.157 3.807 1.00 94.25 81 SER A CA 1
ATOM 662 C C . SER A 1 81 ? -2.723 7.041 3.607 1.00 94.25 81 SER A C 1
ATOM 664 O O . SER A 1 81 ? -3.435 8.003 3.898 1.00 94.25 81 SER A O 1
ATOM 666 N N . ALA A 1 82 ? -3.221 5.858 3.234 1.00 95.38 82 ALA A N 1
ATOM 667 C CA . ALA A 1 82 ? -4.655 5.603 3.093 1.00 95.38 82 ALA A CA 1
ATOM 668 C C . ALA A 1 82 ? -5.416 5.844 4.410 1.00 95.38 82 ALA A C 1
ATOM 670 O O . ALA A 1 82 ? -6.434 6.541 4.425 1.00 95.38 82 ALA A O 1
ATOM 671 N N . LEU A 1 83 ? -4.882 5.355 5.539 1.00 96.31 83 LEU A N 1
ATOM 672 C CA . LEU A 1 83 ? -5.458 5.583 6.871 1.00 96.31 83 LEU A CA 1
ATOM 673 C C . LEU A 1 83 ? -5.526 7.076 7.218 1.00 96.31 83 LEU A C 1
ATOM 675 O O . LEU A 1 83 ? -6.540 7.550 7.734 1.00 96.31 83 LEU A O 1
ATOM 679 N N . LYS A 1 84 ? -4.455 7.833 6.953 1.00 94.06 84 LYS A N 1
ATOM 680 C CA . LYS A 1 84 ? -4.389 9.276 7.245 1.00 94.06 84 LYS A CA 1
ATOM 681 C C . LYS A 1 84 ? -5.338 10.098 6.379 1.00 94.06 84 LYS A C 1
ATOM 683 O O . LYS A 1 84 ? -5.928 11.044 6.889 1.00 94.06 84 LYS A O 1
ATOM 688 N N . GLN A 1 85 ? -5.472 9.738 5.106 1.00 92.88 85 GLN A N 1
ATOM 689 C CA . GLN A 1 85 ? -6.341 10.426 4.150 1.00 92.88 85 GLN A CA 1
ATOM 690 C C . GLN A 1 85 ? -7.824 10.095 4.355 1.00 92.88 85 GLN A C 1
ATOM 692 O O . GLN A 1 85 ? -8.676 10.823 3.865 1.00 92.88 85 GLN A O 1
ATOM 697 N N . GLY A 1 86 ? -8.134 9.044 5.122 1.00 90.12 86 GLY A N 1
ATOM 698 C CA . GLY A 1 86 ? -9.514 8.621 5.359 1.00 90.12 86 GLY A CA 1
ATOM 699 C C . GLY A 1 86 ? -10.108 7.827 4.197 1.00 90.12 86 GLY A C 1
ATOM 700 O O . GLY A 1 86 ? -11.319 7.675 4.142 1.00 90.12 86 GLY A O 1
ATOM 701 N N . ASN A 1 87 ? -9.269 7.291 3.306 1.00 92.62 87 ASN A N 1
ATOM 702 C CA . ASN A 1 87 ? -9.717 6.478 2.170 1.00 92.62 87 ASN A CA 1
ATOM 703 C C . ASN A 1 87 ? -10.098 5.046 2.583 1.00 92.62 87 ASN A C 1
ATOM 705 O O . ASN A 1 87 ? -10.612 4.289 1.770 1.00 92.62 87 ASN A O 1
ATOM 709 N N . VAL A 1 88 ? -9.784 4.656 3.821 1.00 95.44 88 VAL A N 1
ATOM 710 C CA . VAL A 1 88 ? -10.013 3.309 4.354 1.00 95.44 88 VAL A CA 1
ATOM 711 C C . VAL A 1 88 ? -11.424 3.194 4.914 1.00 95.44 88 VAL A C 1
ATOM 713 O O . VAL A 1 88 ? -11.841 4.044 5.703 1.00 95.44 88 VAL A O 1
ATOM 716 N N . GLU A 1 89 ? -12.112 2.116 4.553 1.00 94.88 89 GLU A N 1
ATOM 717 C CA . GLU A 1 89 ? -13.436 1.755 5.064 1.00 94.88 89 GLU A CA 1
ATOM 718 C C . GLU A 1 89 ? -13.348 0.876 6.322 1.00 94.88 89 GLU A C 1
ATOM 720 O O . GLU A 1 89 ? -12.344 0.214 6.585 1.00 94.88 89 GLU A O 1
ATOM 725 N N . GLU A 1 90 ? -14.418 0.840 7.116 1.00 93.56 90 GLU A N 1
ATOM 726 C CA . GLU A 1 90 ? -14.435 0.134 8.404 1.00 93.56 90 GLU A CA 1
ATOM 727 C C . GLU A 1 90 ? -14.120 -1.363 8.274 1.00 93.56 90 GLU A C 1
ATOM 729 O O . GLU A 1 90 ? -13.330 -1.893 9.057 1.00 93.56 90 GLU A O 1
ATOM 734 N N . HIS A 1 91 ? -14.658 -2.048 7.258 1.00 94.12 91 HIS A N 1
ATOM 735 C CA . HIS A 1 91 ? -14.386 -3.477 7.050 1.00 94.12 91 HIS A CA 1
ATOM 736 C C . HIS A 1 91 ? -12.922 -3.754 6.690 1.00 94.12 91 HIS A C 1
ATOM 738 O O . HIS A 1 91 ? -12.407 -4.833 6.987 1.00 94.12 91 HIS A O 1
ATOM 744 N N . GLN A 1 92 ? -12.226 -2.780 6.099 1.00 96.50 92 GLN A N 1
ATOM 745 C CA . GLN A 1 92 ? -10.814 -2.889 5.739 1.00 96.50 92 GLN A CA 1
ATOM 746 C C . GLN A 1 92 ? -9.887 -2.756 6.952 1.00 96.50 92 GLN A C 1
ATOM 748 O O . GLN A 1 92 ? -8.765 -3.261 6.918 1.00 96.50 92 GLN A O 1
ATOM 753 N N . ILE A 1 93 ? -10.334 -2.120 8.041 1.00 95.81 93 ILE A N 1
ATOM 754 C CA . ILE A 1 93 ? -9.519 -1.932 9.250 1.00 95.81 93 ILE A CA 1
ATOM 755 C C . ILE A 1 93 ? -9.091 -3.272 9.840 1.00 95.81 93 ILE A C 1
ATOM 757 O O . ILE A 1 93 ? -7.919 -3.453 10.171 1.00 95.81 93 ILE A O 1
ATOM 761 N N . GLU A 1 94 ? -10.015 -4.224 9.939 1.00 92.69 94 GLU A N 1
ATOM 762 C CA . GLU A 1 94 ? -9.716 -5.545 10.492 1.00 92.69 94 GLU A CA 1
ATOM 763 C C . GLU A 1 94 ? -8.757 -6.332 9.587 1.00 92.69 94 GLU A C 1
ATOM 765 O O . GLU A 1 94 ? -7.857 -7.020 10.069 1.00 92.69 94 GLU A O 1
ATOM 770 N N . ILE A 1 95 ? -8.886 -6.168 8.268 1.00 96.31 95 ILE A N 1
ATOM 771 C CA . ILE A 1 95 ? -7.971 -6.761 7.287 1.00 96.31 95 ILE A CA 1
ATOM 772 C C . ILE A 1 95 ? -6.557 -6.192 7.482 1.00 96.31 95 ILE A C 1
ATOM 774 O O . ILE A 1 95 ? -5.590 -6.948 7.586 1.00 96.31 95 ILE A O 1
ATOM 778 N N . ILE A 1 96 ? -6.436 -4.867 7.612 1.00 96.19 96 ILE A N 1
ATOM 779 C CA . ILE A 1 96 ? -5.157 -4.191 7.852 1.00 96.19 96 ILE A CA 1
ATOM 780 C C . ILE A 1 96 ? -4.547 -4.630 9.192 1.00 96.19 96 ILE A C 1
ATOM 782 O O . ILE A 1 96 ? -3.356 -4.931 9.237 1.00 96.19 96 ILE A O 1
ATOM 786 N N . ARG A 1 97 ? -5.340 -4.710 10.274 1.00 93.56 97 ARG A N 1
ATOM 787 C CA . ARG A 1 97 ? -4.868 -5.153 11.603 1.00 93.56 97 ARG A CA 1
ATOM 788 C C . ARG A 1 97 ? -4.250 -6.551 11.553 1.00 93.56 97 ARG A C 1
ATOM 790 O O . ARG A 1 97 ? -3.234 -6.786 12.202 1.00 93.56 97 ARG A O 1
ATOM 797 N N . ARG A 1 98 ? -4.851 -7.469 10.790 1.00 93.31 98 ARG A N 1
ATOM 798 C CA . ARG A 1 98 ? -4.365 -8.852 10.655 1.00 93.31 98 ARG A CA 1
ATOM 799 C C . ARG A 1 98 ? -3.094 -8.950 9.820 1.00 93.31 98 ARG A C 1
ATOM 801 O O . ARG A 1 98 ? -2.201 -9.708 10.182 1.00 93.31 98 ARG A O 1
ATOM 808 N N . ALA A 1 99 ? -3.016 -8.191 8.731 1.00 94.00 99 ALA A N 1
ATOM 809 C CA . ALA A 1 99 ? -1.881 -8.247 7.814 1.00 94.00 99 ALA A CA 1
ATOM 810 C C . ALA A 1 99 ? -0.648 -7.481 8.323 1.00 94.00 99 ALA A C 1
ATOM 812 O O . ALA A 1 99 ? 0.484 -7.869 8.041 1.00 94.00 99 ALA A O 1
ATOM 813 N N . PHE A 1 100 ? -0.841 -6.403 9.092 1.00 92.88 100 PHE A N 1
ATOM 814 C CA . PHE A 1 100 ? 0.238 -5.500 9.486 1.00 92.88 100 PHE A CA 1
ATOM 815 C C . PHE A 1 100 ? 0.350 -5.338 11.007 1.00 92.88 100 PHE A C 1
ATOM 817 O O . PHE A 1 100 ? -0.374 -4.561 11.626 1.00 92.88 100 PHE A O 1
ATOM 824 N N . ASN A 1 101 ? 1.352 -5.978 11.616 1.00 85.50 101 ASN A N 1
ATOM 825 C CA . ASN A 1 101 ? 1.616 -5.881 13.060 1.00 85.50 101 ASN A CA 1
ATOM 826 C C . ASN A 1 101 ? 2.673 -4.814 13.420 1.00 85.50 101 ASN A C 1
ATOM 828 O O . ASN A 1 101 ? 3.577 -5.033 14.231 1.00 85.50 101 ASN A O 1
ATOM 832 N N . LYS A 1 102 ? 2.632 -3.653 12.762 1.00 91.50 102 LYS A N 1
ATOM 833 C CA . LYS A 1 102 ? 3.645 -2.600 12.937 1.00 91.50 102 LYS A CA 1
ATOM 834 C C . LYS A 1 102 ? 3.110 -1.474 13.802 1.00 91.50 102 LYS A C 1
ATOM 836 O O . LYS A 1 102 ? 2.003 -0.984 13.594 1.00 91.50 102 LYS A O 1
ATOM 841 N N . LYS A 1 103 ? 3.937 -1.016 14.749 1.00 91.75 103 LYS A N 1
ATOM 842 C CA . LYS A 1 103 ? 3.575 0.008 15.746 1.00 91.75 103 LYS A CA 1
ATOM 843 C C . LYS A 1 103 ? 2.969 1.267 15.119 1.00 91.75 103 LYS A C 1
ATOM 845 O O . LYS A 1 103 ? 2.001 1.803 15.652 1.00 91.75 103 LYS A O 1
ATOM 850 N N . GLU A 1 104 ? 3.531 1.745 14.008 1.00 93.00 104 GLU A N 1
ATOM 851 C CA . GLU A 1 104 ? 3.011 2.939 13.333 1.00 93.00 104 GLU A CA 1
ATOM 852 C C . GLU A 1 104 ? 1.634 2.681 12.706 1.00 93.00 104 GLU A C 1
ATOM 854 O O . GLU A 1 104 ? 0.753 3.520 12.852 1.00 93.00 104 GLU A O 1
ATOM 859 N N . ILE A 1 105 ? 1.396 1.511 12.105 1.00 94.69 105 ILE A N 1
ATOM 860 C CA . ILE A 1 105 ? 0.084 1.153 11.545 1.00 94.69 105 ILE A CA 1
ATOM 861 C C . ILE A 1 105 ? -0.969 1.050 12.652 1.00 94.69 105 ILE A C 1
ATOM 863 O O . ILE A 1 105 ? -2.009 1.697 12.556 1.00 94.69 105 ILE A O 1
ATOM 867 N N . VAL A 1 106 ? -0.671 0.345 13.749 1.00 94.50 106 VAL A N 1
ATOM 868 C CA . VAL A 1 106 ? -1.573 0.238 14.915 1.00 94.50 106 VAL A CA 1
ATOM 869 C C . VAL A 1 106 ? -1.960 1.623 15.442 1.00 94.50 106 VAL A C 1
ATOM 871 O O . VAL A 1 106 ? -3.136 1.913 15.665 1.00 94.50 106 VAL A O 1
ATOM 874 N N . LYS A 1 107 ? -0.981 2.523 15.571 1.00 95.50 107 LYS A N 1
ATOM 875 C CA . LYS A 1 107 ? -1.211 3.913 15.975 1.00 95.50 107 LYS A CA 1
ATOM 876 C C . LYS A 1 107 ? -2.112 4.666 14.990 1.00 95.50 107 LYS A C 1
ATOM 878 O O . LYS A 1 107 ? -2.975 5.425 15.425 1.00 95.50 107 LYS A O 1
ATOM 883 N N . GLN A 1 108 ? -1.917 4.505 13.680 1.00 96.81 108 GLN A N 1
ATOM 884 C CA . GLN A 1 108 ? -2.747 5.192 12.682 1.00 96.81 108 GLN A CA 1
ATOM 885 C C . GLN A 1 108 ? -4.173 4.645 12.617 1.00 96.81 108 GLN A C 1
ATOM 887 O O . GLN A 1 108 ? -5.092 5.431 12.399 1.00 96.81 108 GLN A O 1
ATOM 892 N N . ILE A 1 109 ? -4.371 3.350 12.873 1.00 95.88 109 ILE A N 1
ATOM 893 C CA . ILE A 1 109 ? -5.704 2.757 13.027 1.00 95.88 109 ILE A CA 1
ATOM 894 C C . ILE A 1 109 ? -6.422 3.364 14.233 1.00 95.88 109 ILE A C 1
ATOM 896 O O . ILE A 1 109 ? -7.554 3.809 14.085 1.00 95.88 109 ILE A O 1
ATOM 900 N N . GLY A 1 110 ? -5.757 3.471 15.391 1.00 94.12 110 GLY A N 1
ATOM 901 C CA . GLY A 1 110 ? -6.336 4.138 16.566 1.00 94.12 110 GLY A CA 1
ATOM 902 C C . GLY A 1 110 ? -6.800 5.562 16.248 1.00 94.12 110 GLY A C 1
ATOM 903 O O . GLY A 1 110 ? -7.952 5.914 16.474 1.00 94.12 110 GLY A O 1
ATOM 904 N N . LYS A 1 111 ? -5.948 6.347 15.577 1.00 95.44 111 LYS A N 1
ATOM 905 C CA . LYS A 1 111 ? -6.318 7.695 15.123 1.00 95.44 111 LYS A CA 1
ATOM 906 C C . LYS A 1 111 ? -7.469 7.707 14.114 1.00 95.44 111 LYS A C 1
ATOM 908 O O . LYS A 1 111 ? -8.212 8.681 14.057 1.00 95.44 111 LYS A O 1
ATOM 913 N N . TRP A 1 112 ? -7.569 6.700 13.248 1.00 95.56 112 TRP A N 1
ATOM 914 C CA . TRP A 1 112 ? -8.681 6.580 12.303 1.00 95.56 112 TRP A CA 1
ATOM 915 C C . TRP A 1 112 ? -9.992 6.297 13.047 1.00 95.56 112 TRP A C 1
ATOM 917 O O . TRP A 1 112 ? -10.987 6.956 12.758 1.00 95.56 112 TRP A O 1
ATOM 927 N N . LEU A 1 113 ? -9.983 5.408 14.045 1.00 93.88 113 LEU A N 1
ATOM 928 C CA . LEU A 1 113 ? -11.155 5.096 14.873 1.00 93.88 113 LEU A CA 1
ATOM 929 C C . LEU A 1 113 ? -11.632 6.327 15.653 1.00 93.88 113 LEU A C 1
ATOM 931 O O . LEU A 1 113 ? -12.815 6.659 15.601 1.00 93.88 113 LEU A O 1
ATOM 935 N N . GLU A 1 114 ? -10.703 7.071 16.264 1.00 93.44 114 GLU A N 1
ATOM 936 C CA . GLU A 1 114 ? -10.987 8.342 16.947 1.00 93.44 114 GLU A CA 1
ATOM 937 C C . GLU A 1 114 ? -11.672 9.356 16.017 1.00 93.44 114 GLU A C 1
ATOM 939 O O . GLU A 1 114 ? -12.689 9.948 16.380 1.00 93.44 114 GLU A O 1
ATOM 944 N N . ARG A 1 115 ? -11.151 9.537 14.792 1.00 93.56 115 ARG A N 1
ATOM 945 C CA . ARG A 1 115 ? -11.734 10.461 13.799 1.00 93.56 115 ARG A CA 1
ATOM 946 C C . ARG A 1 115 ? -13.145 10.060 13.369 1.00 93.56 115 ARG A C 1
ATOM 948 O O . ARG A 1 115 ? -13.944 10.938 13.063 1.00 93.56 115 ARG A O 1
ATOM 955 N N . ASN A 1 116 ? -13.437 8.762 13.343 1.00 90.69 116 ASN A N 1
ATOM 956 C CA . ASN A 1 116 ? -14.711 8.215 12.878 1.00 90.69 116 ASN A CA 1
ATOM 957 C C . ASN A 1 116 ? -15.691 7.884 14.019 1.00 90.69 116 ASN A C 1
ATOM 959 O O . ASN A 1 116 ? -16.735 7.292 13.757 1.00 90.69 116 ASN A O 1
ATOM 963 N N . GLN A 1 117 ? -15.378 8.265 15.266 1.00 87.75 117 GLN A N 1
ATOM 964 C CA . GLN A 1 117 ? -16.198 7.983 16.456 1.00 87.75 117 GLN A CA 1
ATOM 965 C C . GLN A 1 117 ? -16.518 6.486 16.626 1.00 87.75 117 GLN A C 1
ATOM 967 O O . GLN A 1 117 ? -17.630 6.104 16.991 1.00 87.75 117 GLN A O 1
ATOM 972 N N . LYS A 1 118 ? -15.538 5.628 16.333 1.00 77.44 118 LYS A N 1
ATOM 973 C CA . LYS A 1 118 ? -15.631 4.172 16.479 1.00 77.44 118 LYS A CA 1
ATOM 974 C C . LYS A 1 118 ? -14.922 3.723 17.759 1.00 77.44 118 LYS A C 1
ATOM 976 O O . LYS A 1 118 ? -13.947 4.349 18.174 1.00 77.44 118 LYS A O 1
ATOM 981 N N . GLU A 1 119 ? -15.413 2.655 18.387 1.00 68.00 119 GLU A N 1
ATOM 982 C CA . GLU A 1 119 ? -14.770 2.057 19.567 1.00 68.00 119 GLU A CA 1
ATOM 983 C C . GLU A 1 119 ? -13.397 1.450 19.198 1.00 68.00 119 GLU A C 1
ATOM 985 O O . GLU A 1 119 ? -13.178 1.049 18.052 1.00 68.00 119 GLU A O 1
ATOM 990 N N . ILE A 1 120 ? -12.453 1.451 20.150 1.00 59.75 120 ILE A N 1
ATOM 991 C CA . ILE A 1 120 ? -11.031 1.079 19.955 1.00 59.75 120 ILE A CA 1
ATOM 992 C C . ILE A 1 120 ? -10.812 -0.438 19.967 1.00 59.75 120 ILE A C 1
ATOM 994 O O . ILE A 1 120 ? -11.291 -1.073 20.930 1.00 59.75 120 ILE A O 1
#

Nearest PDB structures (foldseek):
  4eba-assembly2_D  TM=4.322E-01  e=1.954E+00  Kluyveromyces lactis NRRL Y-1140
  8a61-assembly1_D  TM=3.932E-01  e=5.523E+00  Saccharomyces cerevisiae
  1l2j-assembly2_B  TM=1.628E-01  e=9.284E+00  Homo sapiens

Secondary structure (DSSP, 8-state):
-HHHHTTS-HHHHHHHHHHS-HHHHHHHHHTTTT--S-HHHHHHHHHHHHHTSPP-HHHHHHHHHHHHHH--HHHHHHHHHHHHHT---HHHHHHHHHH---HHHHHHHHHHHHHTT---

Radius of gyration: 15.67 Å; Cα contacts (8 Å, |Δi|>4): 86; chains: 1; bounding box: 40×23×40 Å

Organism: NCBI:txid1844972